Protein AF-A0A239L071-F1 (afdb_monomer_lite)

Radius of gyration: 21.83 Å; chains: 1; bounding box: 36×32×72 Å

Secondary structure (DSSP, 8-state):
--GGGGG------GGG--EEEEEE--HHHHHHHHHHHHHHHHHH-TTEEEEEEPPPTTHHHHHHSS-TT----------------TT-GGGGS---HHHHGGG-

Structure (mmCIF, N/CA/C/O backbone):
data_AF-A0A239L071-F1
#
_entry.id   AF-A0A239L071-F1
#
loop_
_atom_site.group_PDB
_atom_site.id
_atom_site.type_symbol
_atom_site.label_atom_id
_atom_site.label_alt_id
_atom_site.label_comp_id
_atom_site.label_asym_id
_atom_site.label_entity_id
_atom_site.label_seq_id
_atom_site.pdbx_PDB_ins_code
_atom_site.Cartn_x
_atom_site.Cartn_y
_atom_site.Cartn_z
_atom_site.occupancy
_atom_site.B_iso_or_equiv
_atom_site.auth_seq_id
_atom_site.auth_comp_id
_atom_site.auth_asym_id
_atom_site.auth_atom_id
_atom_site.pdbx_PDB_model_num
ATOM 1 N N . MET A 1 1 ? 3.954 13.480 43.596 1.00 45.56 1 MET A N 1
ATOM 2 C CA . MET A 1 1 ? 3.021 12.615 42.838 1.00 45.56 1 MET A CA 1
ATOM 3 C C . MET A 1 1 ? 3.430 12.703 41.376 1.00 45.56 1 MET A C 1
ATOM 5 O O . MET A 1 1 ? 3.456 13.806 40.854 1.00 45.56 1 MET A O 1
ATOM 9 N N . ASN A 1 2 ? 3.905 11.614 40.771 1.00 42.69 2 ASN A N 1
ATOM 1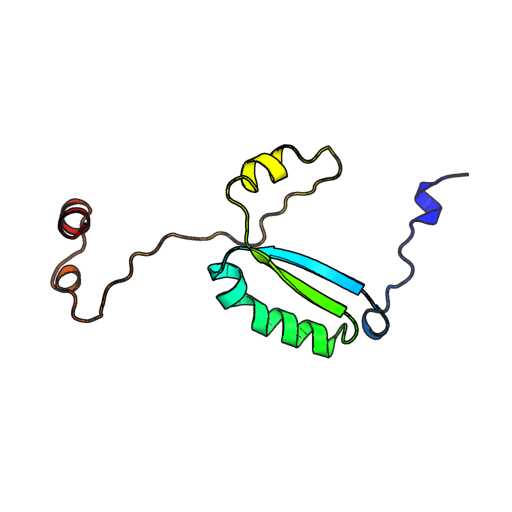0 C CA . ASN A 1 2 ? 4.595 11.653 39.476 1.00 42.69 2 ASN A CA 1
ATOM 11 C C . ASN A 1 2 ? 3.590 11.472 38.318 1.00 42.69 2 ASN A C 1
ATOM 13 O O . ASN A 1 2 ? 2.971 10.415 38.221 1.00 42.69 2 ASN A O 1
ATOM 17 N N . ALA A 1 3 ? 3.423 12.484 37.457 1.00 54.38 3 ALA A N 1
ATOM 18 C CA . ALA A 1 3 ? 2.443 12.492 36.359 1.00 54.38 3 ALA A CA 1
ATOM 19 C C . ALA A 1 3 ? 2.674 11.373 35.321 1.00 54.38 3 ALA A C 1
ATOM 21 O O . ALA A 1 3 ? 1.725 10.884 34.713 1.00 54.38 3 ALA A O 1
ATOM 22 N N . ALA A 1 4 ? 3.913 10.887 35.185 1.00 56.91 4 ALA A N 1
ATOM 23 C CA . ALA A 1 4 ? 4.260 9.777 34.294 1.00 56.91 4 ALA A CA 1
ATOM 24 C C . ALA A 1 4 ? 3.672 8.419 34.733 1.00 56.91 4 ALA A C 1
ATOM 26 O O . ALA A 1 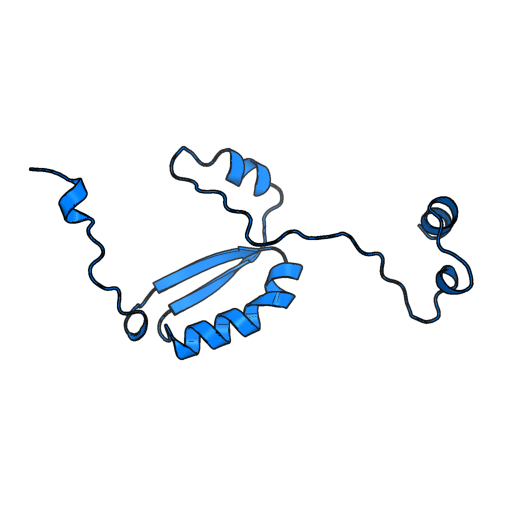4 ? 3.557 7.503 33.923 1.00 56.91 4 ALA A O 1
ATOM 27 N N . ALA A 1 5 ? 3.273 8.268 36.002 1.00 52.38 5 ALA A N 1
ATOM 28 C CA . ALA A 1 5 ? 2.693 7.021 36.506 1.00 52.38 5 ALA A CA 1
ATOM 29 C C . ALA A 1 5 ? 1.214 6.827 36.110 1.00 52.38 5 ALA A C 1
ATOM 31 O O . ALA A 1 5 ? 0.719 5.705 36.188 1.00 52.38 5 ALA A O 1
ATOM 32 N N . LEU A 1 6 ? 0.529 7.892 35.664 1.00 55.81 6 LEU A N 1
ATOM 33 C CA . LEU A 1 6 ? -0.866 7.860 35.197 1.00 55.81 6 LEU A CA 1
ATOM 34 C C . LEU A 1 6 ? -1.002 7.410 33.730 1.00 55.81 6 LEU A C 1
ATOM 36 O O . LEU A 1 6 ? -2.097 7.078 33.295 1.00 55.81 6 LEU A O 1
ATOM 40 N N . LEU A 1 7 ? 0.108 7.374 32.983 1.00 56.69 7 LEU A N 1
ATOM 41 C CA . LEU A 1 7 ? 0.187 6.976 31.570 1.00 56.69 7 LEU A CA 1
ATOM 42 C C . LEU A 1 7 ? 0.788 5.573 31.398 1.00 56.69 7 LEU A C 1
ATOM 44 O O . LEU A 1 7 ? 1.428 5.272 30.391 1.00 56.69 7 LEU A O 1
ATOM 48 N N . ARG A 1 8 ? 0.619 4.690 32.388 1.00 57.12 8 ARG A N 1
ATOM 49 C CA . ARG A 1 8 ? 0.885 3.268 32.156 1.00 57.12 8 ARG A CA 1
ATOM 50 C C . ARG A 1 8 ? -0.181 2.765 31.186 1.00 57.12 8 ARG A C 1
ATOM 52 O O . ARG A 1 8 ? -1.356 2.967 31.488 1.00 57.12 8 ARG A O 1
ATOM 59 N N . PRO A 1 9 ? 0.179 2.126 30.060 1.00 57.56 9 PRO A N 1
ATOM 60 C CA . PRO A 1 9 ? -0.822 1.528 29.201 1.00 57.56 9 PRO A CA 1
ATOM 61 C C . PRO A 1 9 ? -1.559 0.483 30.032 1.00 57.56 9 PRO A C 1
ATOM 63 O O . PRO A 1 9 ? -0.994 -0.546 30.406 1.00 57.56 9 PRO A O 1
ATOM 66 N N . THR A 1 10 ? -2.816 0.758 30.357 1.00 68.00 10 THR A N 1
ATOM 67 C CA . THR A 1 10 ? -3.781 -0.307 30.583 1.00 68.00 10 THR A CA 1
ATOM 68 C C . THR A 1 10 ? -3.736 -1.181 29.339 1.00 68.00 10 THR A C 1
ATOM 70 O O . THR A 1 10 ? -3.618 -0.663 28.226 1.00 68.00 10 THR A O 1
ATOM 73 N N . THR A 1 11 ? -3.763 -2.497 29.514 1.00 77.81 11 THR A N 1
ATOM 74 C CA . THR A 1 11 ? -3.752 -3.434 28.394 1.00 77.81 11 THR A CA 1
ATOM 75 C C . THR A 1 11 ? -4.889 -3.057 27.442 1.00 77.81 11 THR A C 1
ATOM 77 O O . THR A 1 11 ? -6.057 -3.107 27.822 1.00 77.81 11 THR A O 1
ATOM 80 N N . LEU A 1 12 ? -4.540 -2.577 26.247 1.00 85.94 12 LEU A N 1
ATOM 81 C CA . LEU A 1 12 ? -5.501 -2.119 25.252 1.00 85.94 12 LEU A CA 1
ATOM 82 C C . LEU A 1 12 ? -6.105 -3.343 24.569 1.00 85.94 12 LEU A C 1
ATOM 84 O O . LEU A 1 12 ? -5.391 -4.086 23.897 1.00 85.94 12 LEU A O 1
ATOM 88 N N . ASP A 1 13 ? -7.411 -3.530 24.723 1.00 91.19 13 ASP A N 1
ATOM 89 C CA . ASP A 1 13 ? -8.154 -4.512 23.947 1.00 91.19 13 ASP A CA 1
ATOM 90 C C . ASP A 1 13 ? -8.591 -3.889 22.618 1.00 91.19 13 ASP A C 1
ATOM 92 O O . ASP A 1 13 ? -9.472 -3.032 22.556 1.00 91.19 13 ASP A O 1
ATOM 96 N N . LEU A 1 14 ? -7.937 -4.308 21.538 1.00 93.12 14 LEU A N 1
ATOM 97 C CA . LEU A 1 14 ? -8.233 -3.817 20.196 1.00 93.12 14 LEU A CA 1
ATOM 98 C C . LEU A 1 14 ? -9.612 -4.271 19.705 1.00 93.12 14 LEU A C 1
ATOM 100 O O . LEU A 1 14 ? -10.216 -3.570 18.894 1.00 93.12 14 LEU A O 1
ATOM 104 N N . ALA A 1 15 ? -10.139 -5.387 20.219 1.00 95.12 15 ALA A N 1
ATOM 105 C CA . ALA A 1 15 ? -11.427 -5.918 19.790 1.00 95.12 15 ALA A CA 1
ATOM 106 C C . ALA A 1 15 ? -12.596 -4.987 20.153 1.00 95.12 15 ALA A C 1
ATOM 108 O O . ALA A 1 15 ? -13.605 -4.959 19.449 1.00 95.12 15 ALA A O 1
ATOM 109 N N . THR A 1 16 ? -12.436 -4.203 21.223 1.00 95.06 16 THR A N 1
ATOM 110 C CA . THR A 1 16 ? -13.428 -3.248 21.741 1.00 95.06 16 THR A CA 1
ATOM 111 C C . THR A 1 16 ? -13.109 -1.792 21.382 1.00 95.06 16 THR A C 1
ATOM 113 O O . THR A 1 16 ? -13.842 -0.882 21.767 1.00 95.06 16 THR A O 1
ATOM 116 N N . LEU A 1 17 ? -12.031 -1.536 20.630 1.00 95.38 17 LEU A N 1
ATOM 117 C CA . LEU A 1 17 ? -11.595 -0.182 20.295 1.00 95.38 17 LEU A CA 1
ATOM 118 C C . LEU A 1 17 ? -12.468 0.457 19.204 1.00 95.38 17 LEU A C 1
ATOM 120 O O . LEU A 1 17 ? -12.270 0.228 18.013 1.00 95.38 17 LEU A O 1
ATOM 124 N N . GLU A 1 18 ? -13.362 1.356 19.607 1.00 96.38 18 GLU A N 1
ATOM 125 C CA . GLU A 1 18 ? -14.151 2.199 18.701 1.00 96.38 18 GLU A CA 1
ATOM 126 C C . GLU A 1 18 ? -13.408 3.501 18.373 1.00 96.38 18 GLU A C 1
ATOM 128 O O . GLU A 1 18 ? -13.463 4.487 19.117 1.00 96.38 18 GLU A O 1
ATOM 133 N N . ARG A 1 19 ? -12.656 3.519 17.265 1.00 95.06 19 ARG A N 1
ATOM 134 C CA . ARG A 1 19 ? -11.910 4.709 16.818 1.00 95.06 19 ARG A CA 1
ATOM 135 C C . ARG A 1 19 ? -11.835 4.817 15.304 1.00 95.06 19 ARG A C 1
ATOM 137 O O . ARG A 1 19 ? -11.753 3.819 14.601 1.00 95.06 19 ARG A O 1
ATOM 144 N N . CYS A 1 20 ? -11.775 6.054 14.817 1.00 95.81 20 CYS A N 1
ATOM 145 C CA . CYS A 1 20 ? -11.450 6.357 13.429 1.00 95.81 20 CYS A CA 1
ATOM 146 C C . CYS A 1 20 ? -10.030 6.924 13.340 1.00 95.81 20 CYS A C 1
ATOM 148 O O . CYS A 1 20 ? -9.725 7.930 13.983 1.00 95.81 20 CYS A O 1
ATOM 150 N N . PHE A 1 21 ? -9.176 6.293 12.535 1.00 93.31 21 PHE A N 1
ATOM 151 C CA . PHE A 1 21 ? -7.838 6.782 12.210 1.00 93.31 21 PHE A CA 1
ATOM 152 C C . PHE A 1 21 ? -7.812 7.283 10.772 1.00 93.31 21 PHE A C 1
ATOM 154 O O . PHE A 1 21 ? -8.306 6.619 9.861 1.00 93.31 21 PHE A O 1
ATOM 161 N N . THR A 1 22 ? -7.231 8.464 10.566 1.00 91.88 22 THR A N 1
ATOM 162 C CA . THR A 1 22 ? -7.011 9.003 9.222 1.00 91.88 22 THR A CA 1
ATOM 163 C C . THR A 1 22 ? -5.565 8.780 8.821 1.00 91.88 22 THR A C 1
ATOM 165 O O . THR A 1 22 ? -4.666 9.202 9.541 1.00 91.88 22 THR A O 1
ATOM 168 N N . VAL A 1 23 ? -5.362 8.131 7.681 1.00 89.81 23 VAL A N 1
ATOM 169 C CA . VAL A 1 23 ? -4.052 7.933 7.064 1.00 89.81 23 VAL A CA 1
ATOM 170 C C . VAL A 1 23 ? -4.001 8.793 5.816 1.00 89.81 23 VAL A C 1
ATOM 172 O O . VAL A 1 23 ? -4.795 8.597 4.896 1.00 89.81 23 VAL A O 1
ATOM 175 N N . ARG A 1 24 ? -3.088 9.763 5.810 1.00 88.00 24 ARG A N 1
ATOM 176 C CA . ARG A 1 24 ? -2.715 10.480 4.593 1.00 88.00 24 ARG A CA 1
ATOM 177 C C . ARG A 1 24 ? -1.696 9.637 3.845 1.00 88.00 24 ARG A C 1
ATOM 179 O O . ARG A 1 24 ? -0.739 9.181 4.465 1.00 88.00 24 ARG A O 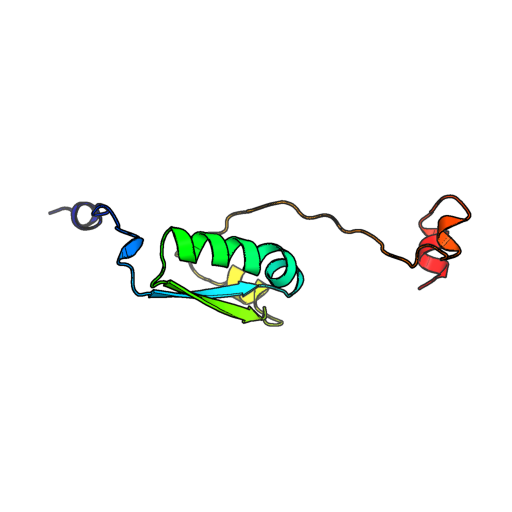1
ATOM 186 N N . ALA A 1 25 ? -1.978 9.352 2.582 1.00 88.44 25 ALA A N 1
ATOM 187 C CA . ALA A 1 25 ? -1.141 8.506 1.749 1.00 88.44 25 ALA A CA 1
ATOM 188 C C . ALA A 1 25 ? -1.388 8.801 0.267 1.00 88.44 25 ALA A C 1
ATOM 190 O O . ALA A 1 25 ? -2.519 9.094 -0.128 1.00 88.44 25 ALA A O 1
ATOM 191 N N . ASN A 1 26 ? -0.353 8.655 -0.555 1.00 88.75 26 ASN A N 1
ATOM 192 C CA . ASN A 1 26 ? -0.499 8.609 -2.008 1.00 88.75 26 ASN A CA 1
ATOM 193 C C . ASN A 1 26 ? -1.185 7.320 -2.506 1.00 88.75 26 ASN A C 1
ATOM 195 O O . ASN A 1 26 ? -1.278 6.303 -1.807 1.00 88.75 26 ASN A O 1
ATOM 199 N N . ASP A 1 27 ? -1.619 7.354 -3.767 1.00 89.00 27 ASP A N 1
ATOM 200 C CA . ASP A 1 27 ? -2.335 6.255 -4.422 1.00 89.00 27 ASP A CA 1
ATOM 201 C C . ASP A 1 27 ? -1.524 4.954 -4.488 1.00 89.00 27 ASP A C 1
ATOM 203 O O . ASP A 1 27 ? -2.096 3.867 -4.385 1.00 89.00 27 ASP A O 1
ATOM 207 N N . GLY A 1 28 ? -0.195 5.042 -4.612 1.00 88.56 28 GLY A N 1
ATOM 208 C CA . GLY A 1 28 ? 0.690 3.877 -4.630 1.00 88.56 28 GLY A CA 1
ATOM 209 C C . GLY A 1 28 ? 0.635 3.101 -3.315 1.00 88.56 28 GLY A C 1
ATOM 210 O O . GLY A 1 28 ? 0.431 1.884 -3.309 1.00 88.56 28 GLY A O 1
ATOM 211 N N . PHE A 1 29 ? 0.726 3.808 -2.186 1.00 89.69 29 PHE A N 1
ATOM 212 C CA . PHE A 1 29 ? 0.586 3.206 -0.863 1.00 89.69 29 PHE A CA 1
ATOM 213 C C . PHE A 1 29 ? -0.819 2.632 -0.652 1.00 89.69 29 PHE A C 1
ATOM 215 O O . PHE A 1 29 ? -0.965 1.490 -0.205 1.00 89.69 29 PHE A O 1
ATOM 222 N N . VAL A 1 30 ? -1.867 3.394 -0.984 1.00 92.38 30 VAL A N 1
ATOM 223 C CA . VAL A 1 30 ? -3.254 2.931 -0.821 1.00 92.38 30 VAL A CA 1
ATOM 224 C C . VAL A 1 30 ? -3.495 1.668 -1.651 1.00 92.38 30 VAL A C 1
ATOM 226 O O . VAL A 1 30 ? -3.991 0.673 -1.117 1.00 92.38 30 VAL A O 1
ATOM 229 N N . GLY A 1 31 ? -3.081 1.665 -2.919 1.00 92.75 31 GLY A N 1
ATOM 230 C CA . GLY A 1 31 ? -3.212 0.523 -3.822 1.00 92.75 31 GLY A CA 1
ATOM 231 C C . GLY A 1 31 ? -2.456 -0.718 -3.342 1.00 92.75 31 GLY A C 1
ATOM 232 O O . GLY A 1 31 ? -2.984 -1.827 -3.424 1.00 92.75 31 GLY A O 1
ATOM 233 N N . ALA A 1 32 ? -1.256 -0.545 -2.785 1.00 91.62 32 ALA A N 1
ATOM 234 C CA . ALA A 1 32 ? -0.440 -1.654 -2.298 1.00 91.62 32 ALA A CA 1
ATOM 235 C C . ALA A 1 32 ? -0.912 -2.223 -0.944 1.00 91.62 32 ALA A C 1
ATOM 237 O O . ALA A 1 32 ? -0.852 -3.437 -0.727 1.00 91.62 32 ALA A O 1
ATOM 238 N N . PHE A 1 33 ? -1.382 -1.378 -0.017 1.00 92.25 33 PHE A N 1
ATOM 239 C CA . PHE A 1 33 ? -1.536 -1.768 1.392 1.00 92.25 33 PHE A CA 1
ATOM 240 C C . PHE A 1 33 ? -2.968 -1.751 1.934 1.00 92.25 33 PHE A C 1
ATOM 242 O O . PHE A 1 33 ? -3.236 -2.466 2.903 1.00 92.25 33 PHE A O 1
ATOM 249 N N . ALA A 1 34 ? -3.912 -1.009 1.344 1.00 93.00 34 ALA A N 1
ATOM 250 C CA . ALA A 1 34 ? -5.240 -0.830 1.945 1.00 93.00 34 ALA A CA 1
ATOM 251 C C . ALA A 1 34 ? -5.975 -2.160 2.193 1.00 93.00 34 ALA A C 1
ATOM 253 O O . ALA A 1 34 ? -6.560 -2.362 3.260 1.00 93.00 34 ALA A O 1
ATOM 254 N N . GLY A 1 35 ? -5.896 -3.102 1.247 1.00 94.69 35 GLY A N 1
ATOM 255 C CA . GLY A 1 35 ? -6.532 -4.415 1.377 1.00 94.69 35 GLY A CA 1
ATOM 256 C C . GLY A 1 35 ? -5.967 -5.251 2.530 1.00 94.69 35 GLY A C 1
ATOM 257 O O . GLY A 1 35 ? -6.727 -5.822 3.316 1.00 94.69 35 GLY A O 1
ATOM 258 N N . SER A 1 36 ? -4.638 -5.289 2.672 1.00 95.31 36 SER A N 1
ATOM 259 C CA . SER A 1 36 ? -3.978 -6.065 3.729 1.00 95.31 36 SER A CA 1
ATOM 260 C C . SER A 1 36 ? -4.186 -5.445 5.115 1.00 95.31 36 SER A C 1
ATOM 262 O O . SER A 1 36 ? -4.428 -6.171 6.083 1.00 95.31 36 SER A O 1
ATOM 264 N N . LEU A 1 37 ? -4.181 -4.111 5.210 1.00 94.25 37 LEU A N 1
ATOM 265 C CA . LEU A 1 37 ? -4.507 -3.378 6.435 1.00 94.25 37 LEU A CA 1
ATOM 266 C C . LEU A 1 37 ? -5.946 -3.646 6.877 1.00 94.25 37 LEU A C 1
ATOM 268 O O . LEU A 1 37 ? -6.184 -3.980 8.036 1.00 94.25 37 LEU A O 1
ATOM 272 N N . LEU A 1 38 ? -6.901 -3.576 5.951 1.00 93.88 38 LEU A N 1
ATOM 273 C CA . LEU A 1 38 ? -8.306 -3.816 6.258 1.00 93.88 38 LEU A CA 1
ATOM 274 C C . LEU A 1 38 ? -8.564 -5.260 6.712 1.00 93.88 38 LEU A C 1
ATOM 276 O O . LEU A 1 38 ? -9.333 -5.480 7.646 1.00 93.88 38 LEU A O 1
ATOM 280 N N . ALA A 1 39 ? -7.908 -6.246 6.093 1.00 96.50 39 ALA A N 1
ATOM 281 C CA . ALA A 1 39 ? -7.997 -7.641 6.527 1.00 96.50 39 ALA A CA 1
ATOM 282 C C . ALA A 1 39 ? -7.492 -7.825 7.970 1.00 96.50 39 ALA A C 1
ATOM 284 O O . ALA A 1 39 ? -8.146 -8.491 8.773 1.00 96.50 39 ALA A O 1
ATOM 285 N N . ARG A 1 40 ? -6.370 -7.184 8.324 1.00 96.06 40 ARG A N 1
ATOM 286 C CA . ARG A 1 40 ? -5.826 -7.205 9.691 1.00 96.06 40 ARG A CA 1
ATOM 287 C C . ARG A 1 40 ? -6.749 -6.511 10.690 1.00 96.06 40 ARG A C 1
ATOM 289 O O . ARG A 1 40 ? -7.000 -7.072 11.752 1.00 96.06 40 ARG A O 1
ATOM 296 N N . LEU A 1 41 ? -7.290 -5.343 10.340 1.00 95.75 41 LEU A N 1
ATOM 297 C CA . LEU A 1 41 ? -8.231 -4.616 11.196 1.00 95.75 41 LEU A CA 1
ATOM 298 C C . LEU A 1 41 ? -9.493 -5.434 11.460 1.00 95.75 41 LEU A C 1
ATOM 300 O O . LEU A 1 41 ? -9.888 -5.574 12.606 1.00 95.75 41 LEU A O 1
ATOM 304 N N . ARG A 1 42 ? -10.077 -6.080 10.448 1.00 95.38 42 ARG A N 1
ATOM 305 C CA . ARG A 1 42 ? -11.242 -6.958 10.659 1.00 95.38 42 ARG A CA 1
ATOM 306 C C . ARG A 1 42 ? -10.964 -8.106 11.629 1.00 95.38 42 ARG A C 1
ATOM 308 O O . ARG A 1 42 ? -11.855 -8.488 12.377 1.00 95.38 42 ARG A O 1
ATOM 315 N N . ALA A 1 43 ? -9.752 -8.657 11.603 1.00 97.31 43 ALA A N 1
ATOM 316 C CA . ALA A 1 43 ? -9.370 -9.768 12.469 1.00 97.31 43 ALA A CA 1
ATOM 317 C C . ALA A 1 43 ? -9.028 -9.334 13.904 1.00 97.31 43 ALA A C 1
ATOM 319 O O . ALA A 1 43 ? -9.231 -10.112 14.831 1.00 97.31 43 ALA A O 1
ATOM 320 N N . GLN A 1 44 ? -8.476 -8.131 14.089 1.00 96.31 44 GLN A N 1
ATOM 321 C CA . GLN A 1 44 ? -7.855 -7.721 15.358 1.00 96.31 44 GLN A CA 1
ATOM 322 C C . GLN A 1 44 ? -8.534 -6.520 16.028 1.00 96.31 44 GLN A C 1
ATOM 324 O O . GLN A 1 44 ? -8.459 -6.385 17.243 1.00 96.31 44 GLN A O 1
ATOM 329 N N . ALA A 1 45 ? -9.173 -5.646 15.252 1.00 97.12 45 ALA A N 1
ATOM 330 C CA . ALA A 1 45 ? -9.780 -4.393 15.694 1.00 97.12 45 ALA A CA 1
ATOM 331 C C . ALA A 1 45 ? -11.035 -4.056 14.853 1.00 97.12 45 ALA A C 1
ATOM 333 O O . ALA A 1 45 ? -11.039 -3.080 14.099 1.00 97.12 45 ALA A O 1
ATOM 334 N N . PRO A 1 46 ? -12.100 -4.877 14.916 1.00 97.06 46 PRO A N 1
ATOM 335 C CA . PRO A 1 46 ? -13.222 -4.825 13.974 1.00 97.06 46 PRO A CA 1
ATOM 336 C C . PRO A 1 46 ? -14.056 -3.540 14.066 1.00 97.06 46 PRO A C 1
ATOM 338 O O . PRO A 1 46 ? -14.772 -3.215 13.122 1.00 97.06 46 PRO A O 1
ATOM 341 N N . LEU A 1 47 ? -13.960 -2.817 15.185 1.00 97.12 47 LEU A N 1
ATOM 342 C CA . LEU A 1 47 ? -14.658 -1.552 15.422 1.00 97.12 47 LEU A CA 1
ATOM 343 C C . LEU A 1 47 ? -13.834 -0.322 15.002 1.00 97.12 47 LEU A C 1
ATOM 345 O O . LEU A 1 47 ? -14.311 0.812 15.091 1.00 97.12 47 LEU A O 1
ATOM 349 N N . VAL A 1 48 ? -12.602 -0.530 14.527 1.00 97.06 48 VAL A N 1
ATOM 350 C CA . VAL A 1 48 ? -11.755 0.546 14.017 1.00 97.06 48 VAL A CA 1
ATOM 351 C C . VAL A 1 48 ? -12.125 0.884 12.577 1.00 97.06 48 VAL A C 1
ATOM 353 O O . VAL A 1 48 ? -12.196 0.022 11.701 1.00 97.06 48 VAL A O 1
ATOM 356 N N . VAL A 1 49 ? -12.270 2.180 12.315 1.00 95.62 49 VAL A N 1
ATOM 357 C CA . VAL A 1 49 ? -12.416 2.738 10.971 1.00 95.62 49 VAL A CA 1
ATOM 358 C C . VAL A 1 49 ? -11.073 3.287 10.506 1.00 95.62 49 VAL A C 1
ATOM 360 O O . VAL A 1 49 ? -10.445 4.092 11.196 1.00 95.62 49 VAL A O 1
ATOM 363 N N . LEU A 1 50 ? -10.648 2.883 9.309 1.00 94.62 50 LEU A N 1
ATOM 364 C CA . LEU A 1 50 ? -9.487 3.452 8.632 1.00 94.62 50 LEU A CA 1
ATOM 365 C C . LEU A 1 50 ? -9.957 4.329 7.471 1.00 94.62 50 LEU A C 1
ATOM 367 O O . LEU A 1 50 ? -10.571 3.834 6.526 1.00 94.62 50 LEU A O 1
ATOM 371 N N . ARG A 1 51 ? -9.676 5.632 7.548 1.00 92.94 51 ARG A N 1
ATOM 372 C CA . ARG A 1 51 ? -9.983 6.609 6.499 1.00 92.94 51 ARG A CA 1
ATOM 373 C C . ARG A 1 51 ? -8.704 6.997 5.771 1.00 92.94 51 ARG A C 1
ATOM 375 O O . ARG A 1 51 ? -7.829 7.607 6.377 1.00 92.94 51 ARG A O 1
ATOM 382 N N . PHE A 1 52 ? -8.626 6.706 4.478 1.00 91.62 52 PHE A N 1
ATOM 383 C CA . PHE A 1 52 ? -7.552 7.216 3.631 1.00 91.62 52 PHE A CA 1
ATOM 384 C C . PHE A 1 52 ? -7.900 8.614 3.116 1.00 91.62 52 PHE A C 1
ATOM 386 O O . PHE A 1 52 ? -9.030 8.856 2.691 1.00 91.62 52 PHE A O 1
ATOM 393 N N . ALA A 1 53 ? -6.941 9.529 3.198 1.00 90.62 53 ALA A N 1
ATOM 394 C CA . ALA A 1 53 ? -7.012 10.870 2.633 1.00 90.62 53 ALA A CA 1
ATOM 395 C C . ALA A 1 53 ? -5.811 11.080 1.693 1.00 90.62 53 ALA A C 1
ATOM 397 O O . ALA A 1 53 ? -4.736 10.560 1.994 1.00 90.62 53 ALA A O 1
ATOM 398 N N . PRO A 1 54 ? -5.970 11.817 0.583 1.00 85.94 54 PRO A N 1
ATOM 399 C CA . PRO A 1 54 ? -4.857 12.103 -0.315 1.00 85.94 54 PRO A CA 1
ATOM 400 C C . PRO A 1 54 ? -3.798 12.967 0.383 1.00 85.94 54 PRO A C 1
ATOM 402 O O . PRO A 1 54 ? -4.136 13.821 1.211 1.00 85.94 54 PRO A O 1
ATOM 405 N N . GLU A 1 55 ? -2.532 12.745 0.034 1.00 81.00 55 GLU A N 1
ATOM 406 C CA . GLU A 1 55 ? -1.440 13.680 0.334 1.00 81.00 55 GLU A CA 1
ATOM 407 C C . GLU A 1 55 ? -1.702 15.006 -0.407 1.00 81.00 55 GLU A C 1
ATOM 409 O O . GLU A 1 55 ? -2.041 15.015 -1.590 1.00 81.00 55 GLU A O 1
ATOM 414 N N . GLY A 1 56 ? -1.641 16.129 0.310 1.00 69.38 56 GLY A N 1
ATOM 415 C CA . GLY A 1 56 ? -1.767 17.475 -0.254 1.00 69.38 56 GLY A CA 1
ATOM 416 C C . GLY A 1 56 ? -0.439 17.999 -0.808 1.00 69.38 56 GLY A C 1
ATOM 417 O O . GLY A 1 56 ? 0.625 17.609 -0.341 1.00 69.38 56 GLY A O 1
ATOM 418 N N . GLU A 1 57 ? -0.494 18.943 -1.755 1.00 57.81 57 GLU A N 1
ATOM 419 C CA . GLU A 1 57 ? 0.688 19.507 -2.445 1.00 57.81 57 GLU A CA 1
ATOM 420 C C . GLU A 1 57 ? 1.737 20.154 -1.516 1.00 57.81 57 GLU A C 1
ATOM 422 O O . GLU A 1 57 ? 2.887 20.294 -1.913 1.00 57.81 57 GLU A O 1
ATOM 427 N N . ASN A 1 58 ? 1.369 20.520 -0.281 1.00 57.34 58 ASN A N 1
ATOM 428 C CA . ASN A 1 58 ? 2.273 21.111 0.716 1.00 57.34 58 ASN A CA 1
ATOM 429 C C . ASN A 1 58 ? 2.482 20.211 1.950 1.00 57.34 58 ASN A C 1
ATOM 431 O O . ASN A 1 58 ? 3.024 20.670 2.957 1.00 57.34 58 ASN A O 1
ATOM 435 N N . ASP A 1 59 ? 2.028 18.953 1.929 1.00 57.09 59 ASP A N 1
ATOM 436 C CA . ASP A 1 59 ? 2.044 18.096 3.125 1.00 57.09 59 ASP A CA 1
ATOM 437 C C . ASP A 1 59 ? 3.478 17.820 3.618 1.00 57.09 59 ASP A C 1
ATOM 439 O O . ASP A 1 59 ? 3.678 17.717 4.826 1.00 57.09 59 ASP A O 1
ATOM 443 N N . ASP A 1 60 ? 4.480 17.807 2.733 1.00 56.12 60 ASP A N 1
ATOM 444 C CA . ASP A 1 60 ? 5.892 17.601 3.096 1.00 56.12 60 ASP A CA 1
ATOM 445 C C . ASP A 1 60 ? 6.483 18.751 3.930 1.00 56.12 60 ASP A C 1
ATOM 447 O O . ASP A 1 60 ? 7.176 18.502 4.924 1.00 56.12 60 ASP A O 1
ATOM 451 N N . ASP A 1 61 ? 6.181 20.005 3.576 1.00 53.44 61 ASP A N 1
ATOM 452 C CA . ASP A 1 61 ? 6.558 21.169 4.390 1.00 53.44 61 ASP A CA 1
ATOM 453 C C . ASP A 1 61 ? 5.725 21.212 5.676 1.00 53.44 61 ASP A C 1
ATOM 455 O O . ASP A 1 61 ? 6.255 21.450 6.762 1.00 53.44 61 ASP A O 1
ATOM 459 N N . THR A 1 62 ? 4.442 20.849 5.592 1.00 53.75 62 THR A N 1
ATOM 460 C CA . THR A 1 62 ? 3.548 20.821 6.756 1.00 53.75 62 THR A CA 1
ATOM 461 C C . THR A 1 62 ? 3.978 19.772 7.786 1.00 53.75 62 THR A C 1
ATOM 463 O O . THR A 1 62 ? 3.896 20.052 8.976 1.00 53.75 62 THR A O 1
ATOM 466 N N . LEU A 1 63 ? 4.467 18.597 7.356 1.00 55.16 63 LEU A N 1
ATOM 467 C CA . LEU A 1 63 ? 4.976 17.501 8.198 1.00 55.16 63 LEU A CA 1
ATOM 468 C C . LEU A 1 63 ? 6.331 17.827 8.846 1.00 55.16 63 LEU A C 1
ATOM 470 O O . LEU A 1 63 ? 6.589 17.379 9.965 1.00 55.16 63 LEU A O 1
ATOM 474 N N . ARG A 1 64 ? 7.186 18.614 8.175 1.00 52.69 64 ARG A N 1
ATOM 475 C CA . ARG A 1 64 ? 8.465 19.105 8.726 1.00 52.69 64 ARG A CA 1
ATOM 476 C C . ARG A 1 64 ? 8.292 20.235 9.738 1.00 52.69 64 ARG A C 1
ATOM 478 O O . ARG A 1 64 ? 9.107 20.346 10.650 1.00 52.69 64 ARG A O 1
ATOM 485 N N . GLU A 1 65 ? 7.246 21.043 9.594 1.00 54.47 65 GLU A N 1
ATOM 486 C CA . GLU A 1 65 ? 6.913 22.130 10.523 1.00 54.47 65 GLU A CA 1
ATOM 487 C C . GLU A 1 65 ? 6.042 21.688 11.709 1.00 54.47 65 GLU A C 1
ATOM 489 O O . GLU A 1 65 ? 5.755 22.483 12.609 1.00 54.47 65 GLU A O 1
ATOM 494 N N . MET A 1 66 ? 5.629 20.418 11.765 1.00 59.53 66 MET A N 1
ATOM 495 C CA . MET A 1 66 ? 4.912 19.910 12.928 1.00 59.53 66 MET A CA 1
ATOM 496 C C . MET A 1 66 ? 5.884 19.807 14.105 1.00 59.53 66 MET A C 1
ATOM 498 O O . MET A 1 66 ? 6.900 19.125 14.018 1.00 59.53 66 MET A O 1
ATOM 502 N N . GLY A 1 67 ? 5.564 20.519 15.186 1.00 63.72 67 GLY A N 1
ATOM 503 C CA . GLY A 1 67 ? 6.404 20.711 16.367 1.00 63.72 67 GLY A CA 1
ATOM 504 C C . GLY A 1 67 ? 6.907 19.435 17.072 1.00 63.72 67 GLY A C 1
ATOM 505 O O . GLY A 1 67 ? 6.780 18.317 16.573 1.00 63.72 67 GLY A O 1
ATOM 506 N N . PRO A 1 68 ? 7.505 19.572 18.267 1.00 70.31 68 PRO A N 1
ATOM 507 C CA . PRO A 1 68 ? 8.253 18.501 18.941 1.00 70.31 68 PRO A CA 1
ATOM 508 C C . PRO A 1 68 ? 7.454 17.215 19.238 1.00 70.31 68 PRO A C 1
ATOM 510 O O . PRO A 1 68 ? 8.033 16.197 19.619 1.00 70.31 68 PRO A O 1
ATOM 513 N N . GLU A 1 69 ? 6.134 17.234 19.073 1.00 77.44 69 GLU A N 1
ATOM 514 C CA . GLU A 1 69 ? 5.232 16.099 19.234 1.00 77.44 69 GLU A CA 1
ATOM 515 C C . GLU A 1 69 ? 5.196 15.150 18.024 1.00 77.44 69 GLU A C 1
ATOM 517 O O . GLU A 1 69 ? 4.677 14.034 18.151 1.00 77.44 69 GLU A O 1
ATOM 522 N N . VAL A 1 70 ? 5.746 15.543 16.868 1.00 78.12 70 VAL A N 1
ATOM 523 C CA . VAL A 1 70 ? 5.773 14.684 15.680 1.00 78.12 70 VAL A CA 1
ATOM 524 C C . VAL A 1 70 ? 6.937 13.716 15.689 1.00 78.12 70 VAL A C 1
ATOM 526 O O . VAL A 1 70 ? 8.080 14.027 16.017 1.00 78.12 70 VAL A O 1
ATOM 529 N N . ARG A 1 71 ? 6.610 12.477 15.325 1.00 82.06 71 ARG A N 1
ATOM 530 C CA . ARG A 1 71 ? 7.550 11.369 15.242 1.00 82.06 71 ARG A CA 1
ATOM 531 C C . ARG A 1 71 ? 7.600 10.889 13.807 1.00 82.06 71 ARG A C 1
ATOM 533 O O . ARG A 1 71 ? 6.578 10.506 13.247 1.00 82.06 71 ARG A O 1
ATOM 540 N N . ILE A 1 72 ? 8.804 10.880 13.253 1.00 84.00 72 ILE A N 1
ATOM 541 C CA . ILE A 1 72 ? 9.073 10.383 11.909 1.00 84.00 72 ILE A CA 1
ATOM 542 C C . ILE A 1 72 ? 9.735 9.015 12.036 1.00 84.00 72 ILE A C 1
ATOM 544 O O . ILE A 1 72 ? 10.688 8.843 12.797 1.00 84.00 72 ILE A O 1
ATOM 548 N N . GLN A 1 73 ? 9.222 8.041 11.288 1.00 87.25 73 GLN A N 1
ATOM 549 C CA . GLN A 1 73 ? 9.784 6.701 11.213 1.00 87.25 73 GLN A CA 1
ATOM 550 C C . GLN A 1 73 ? 9.711 6.184 9.778 1.00 87.25 73 GLN A C 1
ATOM 552 O O . GLN A 1 73 ? 8.635 6.113 9.189 1.00 87.25 73 GLN A O 1
ATOM 557 N N . THR A 1 74 ? 10.852 5.756 9.239 1.00 88.56 74 THR A N 1
ATOM 558 C CA . THR A 1 74 ? 10.905 5.046 7.958 1.00 88.56 74 THR A CA 1
ATOM 559 C C . THR A 1 74 ? 10.293 3.654 8.114 1.00 88.56 74 THR A C 1
ATOM 561 O O . THR A 1 74 ? 10.752 2.870 8.945 1.00 88.56 74 THR A O 1
ATOM 564 N N . ILE A 1 75 ? 9.269 3.340 7.314 1.00 87.94 75 ILE A N 1
ATOM 565 C CA . ILE A 1 75 ? 8.598 2.027 7.334 1.00 87.94 75 ILE A CA 1
ATOM 566 C C . ILE A 1 75 ? 9.266 1.061 6.346 1.00 87.94 75 ILE A C 1
ATOM 568 O O . ILE A 1 75 ? 9.508 -0.096 6.685 1.00 87.94 75 ILE A O 1
ATOM 572 N N . PHE A 1 76 ? 9.595 1.531 5.140 1.00 85.62 76 PHE A N 1
ATOM 573 C CA . PHE A 1 76 ? 10.332 0.781 4.122 1.00 85.62 76 PHE A CA 1
ATOM 574 C C . PHE A 1 76 ? 11.036 1.744 3.149 1.00 85.62 76 PHE A C 1
ATOM 576 O O . PHE A 1 76 ? 10.563 2.868 2.971 1.00 85.62 76 PHE A O 1
ATOM 583 N N . PRO A 1 77 ? 12.158 1.340 2.530 1.00 85.56 77 PRO A N 1
ATOM 584 C CA . PRO A 1 77 ? 12.717 2.045 1.384 1.00 85.56 77 PRO A CA 1
ATOM 585 C C . PRO A 1 77 ? 11.945 1.709 0.096 1.00 85.56 77 PRO A C 1
ATOM 587 O O . PRO A 1 77 ? 11.441 0.598 -0.070 1.00 85.56 77 PRO A O 1
ATOM 590 N N . ASP A 1 78 ? 11.906 2.668 -0.820 1.00 83.19 78 ASP A N 1
ATOM 591 C CA . ASP A 1 78 ? 11.325 2.592 -2.165 1.00 83.19 78 ASP A CA 1
ATOM 592 C C . ASP A 1 78 ? 12.452 2.695 -3.216 1.00 83.19 78 ASP A C 1
ATOM 594 O O . ASP A 1 78 ? 13.539 3.199 -2.913 1.00 83.19 78 ASP A O 1
ATOM 598 N N . HIS A 1 79 ? 12.220 2.184 -4.431 1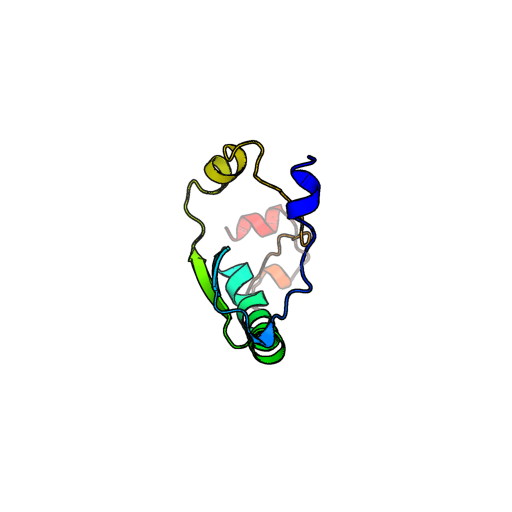.00 86.25 79 HIS A N 1
ATOM 599 C CA . HIS A 1 79 ? 13.065 2.488 -5.585 1.00 86.25 79 HIS A CA 1
ATOM 600 C C . HIS A 1 79 ? 12.230 2.834 -6.824 1.00 86.25 79 HIS A C 1
ATOM 602 O O . HIS A 1 79 ? 11.244 2.167 -7.140 1.00 86.25 79 HIS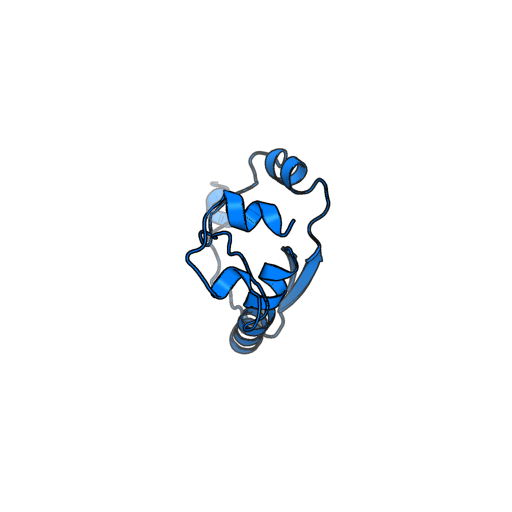 A O 1
ATOM 608 N N . PHE A 1 80 ? 12.706 3.816 -7.592 1.00 87.69 80 PHE A N 1
ATOM 609 C CA . PHE A 1 80 ? 12.140 4.146 -8.896 1.00 87.69 80 PHE A CA 1
ATOM 610 C C . PHE A 1 80 ? 12.361 3.015 -9.905 1.00 87.69 80 PHE A C 1
ATOM 612 O O . PHE A 1 80 ? 13.467 2.485 -10.040 1.00 87.69 80 PHE A O 1
ATOM 619 N N . VAL A 1 81 ? 11.312 2.698 -10.665 1.00 89.88 81 VAL A N 1
ATOM 620 C CA . VAL A 1 81 ? 11.352 1.742 -11.776 1.00 89.88 81 VAL A CA 1
ATOM 621 C C . VAL A 1 81 ? 10.721 2.349 -13.024 1.00 89.88 81 VAL A C 1
ATOM 623 O O . VAL A 1 81 ? 9.688 3.012 -12.956 1.00 89.88 81 VAL A O 1
ATOM 626 N N . GLY A 1 82 ? 11.337 2.113 -14.182 1.00 89.25 82 GLY A N 1
ATOM 627 C CA . GLY A 1 82 ? 10.741 2.433 -15.477 1.00 89.25 82 GLY A CA 1
ATOM 628 C C . GLY A 1 82 ? 9.824 1.302 -15.937 1.00 89.25 82 GLY A C 1
ATOM 629 O O . GLY A 1 82 ? 10.205 0.133 -15.869 1.00 89.25 82 GLY A O 1
ATOM 630 N N . MET A 1 83 ? 8.632 1.636 -16.433 1.00 91.81 83 MET A N 1
ATOM 631 C CA . MET A 1 83 ? 7.682 0.660 -16.967 1.00 91.81 83 MET A CA 1
ATOM 632 C C . MET A 1 83 ? 7.298 1.024 -18.402 1.00 91.81 83 MET A C 1
ATOM 634 O O . MET A 1 83 ? 6.969 2.168 -18.694 1.00 91.81 83 MET A O 1
ATOM 638 N N . ALA A 1 84 ? 7.318 0.036 -19.295 1.00 93.69 84 ALA A N 1
ATOM 639 C CA . ALA A 1 84 ? 6.865 0.167 -20.676 1.00 93.69 84 ALA A CA 1
ATOM 640 C C . ALA A 1 84 ? 6.079 -1.087 -21.083 1.00 93.69 84 ALA A C 1
ATOM 642 O O . ALA A 1 84 ? 6.158 -2.123 -20.418 1.00 93.69 84 ALA A O 1
ATOM 643 N N . ARG A 1 85 ? 5.305 -1.004 -22.172 1.00 95.38 85 ARG A N 1
ATOM 644 C CA . ARG A 1 85 ? 4.605 -2.180 -22.714 1.00 95.38 85 ARG A CA 1
ATOM 645 C C . ARG A 1 85 ? 5.605 -3.266 -23.099 1.00 95.38 85 ARG A C 1
ATOM 647 O O . ARG A 1 85 ? 6.701 -2.952 -23.547 1.00 95.38 85 ARG A O 1
ATOM 654 N N . ALA A 1 86 ? 5.221 -4.534 -22.963 1.00 95.50 86 ALA A N 1
ATOM 655 C CA . ALA A 1 86 ? 6.123 -5.662 -23.212 1.00 95.50 86 ALA A CA 1
ATOM 656 C C . ALA A 1 86 ? 6.727 -5.669 -24.632 1.00 95.50 86 ALA A C 1
ATOM 658 O O . ALA A 1 86 ? 7.847 -6.130 -24.822 1.00 95.50 86 ALA A O 1
ATOM 659 N N . ASP A 1 87 ? 6.007 -5.127 -25.615 1.00 95.50 87 ASP A N 1
ATOM 660 C CA . ASP A 1 87 ? 6.420 -4.980 -27.012 1.00 95.50 87 ASP A CA 1
ATOM 661 C C . ASP A 1 87 ? 7.133 -3.647 -27.311 1.00 95.50 87 ASP A C 1
ATOM 663 O O . ASP A 1 87 ? 7.414 -3.333 -28.469 1.00 95.50 87 ASP A O 1
ATOM 667 N N . HIS A 1 88 ? 7.446 -2.847 -26.288 1.00 95.38 88 HIS A N 1
ATOM 668 C CA . HIS A 1 88 ? 8.069 -1.546 -26.476 1.00 95.38 88 HIS A CA 1
ATOM 669 C C . HIS A 1 88 ? 9.493 -1.688 -27.052 1.00 95.38 88 HIS A C 1
ATOM 671 O O . HIS A 1 88 ? 10.309 -2.432 -26.494 1.00 95.38 88 HIS A O 1
ATOM 677 N N . PRO A 1 89 ? 9.860 -0.923 -28.103 1.00 94.38 89 PRO A N 1
ATOM 678 C CA . PRO A 1 89 ? 11.173 -1.019 -28.747 1.00 94.38 89 PRO A CA 1
ATOM 679 C C . PRO A 1 89 ? 12.366 -0.803 -27.809 1.00 94.38 89 PRO A C 1
ATOM 681 O O . PRO A 1 89 ? 13.471 -1.261 -28.107 1.00 94.38 89 PRO A O 1
ATOM 684 N N . ILE A 1 90 ? 12.164 -0.155 -26.655 1.00 94.12 90 ILE A N 1
ATOM 685 C CA . ILE A 1 90 ? 13.211 0.009 -25.635 1.00 94.12 90 ILE A CA 1
ATOM 686 C C . ILE A 1 90 ? 13.824 -1.333 -25.214 1.00 94.12 90 ILE A C 1
ATOM 688 O O . ILE A 1 90 ? 15.034 -1.384 -25.010 1.00 94.12 90 ILE A O 1
ATOM 692 N N . PHE A 1 91 ? 13.027 -2.410 -25.193 1.00 95.31 91 PHE A N 1
ATOM 693 C CA . PHE A 1 91 ? 13.433 -3.753 -24.771 1.00 95.31 91 PHE A CA 1
ATOM 694 C C . PHE A 1 91 ? 14.138 -4.576 -25.856 1.00 95.31 91 PHE A C 1
ATOM 696 O O . PHE A 1 91 ? 14.657 -5.648 -25.563 1.00 95.31 91 PHE A O 1
ATOM 703 N N . SER A 1 92 ? 14.191 -4.091 -27.100 1.00 94.19 92 SER A N 1
ATOM 704 C CA . SER A 1 92 ? 14.844 -4.813 -28.207 1.00 94.19 92 SER 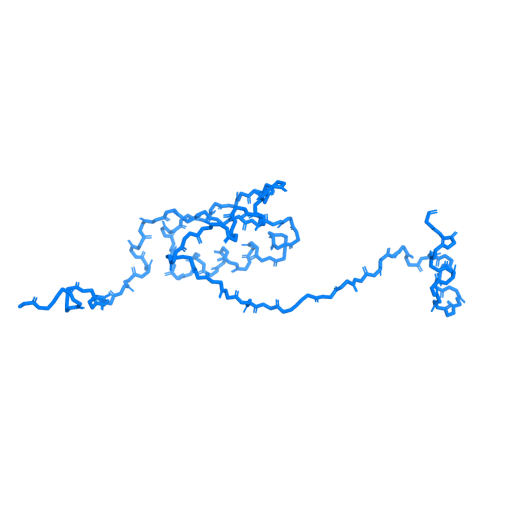A CA 1
ATOM 705 C C . SER A 1 92 ? 16.377 -4.850 -28.108 1.00 94.19 92 SER A C 1
ATOM 707 O O . SER A 1 92 ? 17.024 -5.658 -28.768 1.00 94.19 92 SER A O 1
ATOM 709 N N . VAL A 1 93 ? 16.959 -3.979 -27.283 1.00 92.19 93 VAL A N 1
ATOM 710 C CA . VAL A 1 93 ? 18.404 -3.760 -27.117 1.00 92.19 93 VAL A CA 1
ATOM 711 C C . VAL A 1 93 ? 18.690 -3.211 -25.706 1.00 92.19 93 VAL A C 1
ATOM 713 O O . VAL A 1 93 ? 17.766 -2.697 -25.069 1.00 92.19 93 VAL A O 1
ATOM 716 N N . PRO A 1 94 ? 19.942 -3.272 -25.202 1.00 94.75 94 PRO A N 1
ATOM 717 C CA . PRO A 1 94 ? 20.290 -2.807 -23.856 1.00 94.75 94 PRO A CA 1
ATOM 718 C C . PRO A 1 94 ? 19.841 -1.372 -23.566 1.00 94.75 94 PRO A C 1
ATOM 720 O O . PRO A 1 94 ? 20.047 -0.466 -24.378 1.00 94.75 94 PRO A O 1
ATOM 723 N N . ILE A 1 95 ? 19.228 -1.169 -22.402 1.00 94.38 95 ILE A N 1
ATOM 724 C CA . ILE A 1 95 ? 18.725 0.137 -21.969 1.00 94.38 95 ILE A CA 1
ATOM 725 C C . ILE A 1 95 ? 19.910 0.989 -21.499 1.00 94.38 95 ILE A C 1
ATOM 727 O O . ILE A 1 95 ? 20.654 0.578 -20.610 1.00 94.38 95 ILE A O 1
ATOM 731 N N . THR A 1 96 ? 20.074 2.173 -22.093 1.00 94.44 96 THR A N 1
ATOM 732 C CA . THR A 1 96 ? 21.056 3.194 -21.685 1.00 94.44 96 THR A CA 1
ATOM 733 C C . THR A 1 96 ? 20.336 4.516 -21.405 1.00 94.44 96 THR A C 1
ATOM 735 O O . THR A 1 96 ? 19.231 4.704 -21.929 1.00 94.44 96 THR A O 1
ATOM 738 N N . PRO A 1 97 ? 20.921 5.441 -20.620 1.00 93.75 97 PRO A N 1
ATOM 739 C CA . PRO A 1 97 ? 20.317 6.750 -20.361 1.00 93.75 97 PRO A CA 1
ATOM 740 C C . PRO A 1 97 ? 19.961 7.520 -21.641 1.00 93.75 97 PRO A C 1
ATOM 742 O O . PRO A 1 97 ? 18.852 8.024 -21.762 1.00 93.75 97 PRO A O 1
ATOM 745 N N . GLU A 1 98 ? 20.844 7.534 -22.642 1.00 93.69 98 GLU A N 1
ATOM 746 C CA . GLU A 1 98 ? 20.629 8.249 -23.909 1.00 93.69 98 GLU A CA 1
ATOM 747 C C . GLU A 1 98 ? 19.424 7.695 -24.672 1.00 93.69 98 GLU A C 1
ATOM 749 O O . GLU A 1 98 ? 18.651 8.447 -25.261 1.00 93.69 98 GLU A O 1
ATOM 754 N N . ARG A 1 99 ? 19.248 6.368 -24.654 1.00 90.75 99 ARG A N 1
ATOM 755 C CA . ARG A 1 99 ? 18.101 5.713 -25.288 1.00 90.75 99 ARG A CA 1
ATOM 756 C C . ARG A 1 99 ? 16.822 5.903 -24.497 1.00 90.75 99 ARG A C 1
ATOM 758 O O . ARG A 1 99 ? 15.771 6.028 -25.109 1.00 90.75 99 ARG A O 1
ATOM 765 N N . PHE A 1 100 ? 16.901 5.886 -23.170 1.00 91.44 100 PHE A N 1
ATOM 766 C CA . PHE A 1 100 ? 15.753 6.153 -22.314 1.00 91.44 100 PHE A CA 1
ATOM 767 C C . PHE A 1 100 ? 15.195 7.555 -22.598 1.00 91.44 100 PHE A C 1
ATOM 769 O O . PHE A 1 100 ? 14.016 7.673 -22.913 1.00 91.44 100 PHE A O 1
ATOM 776 N N . CYS A 1 101 ? 16.058 8.575 -22.636 1.00 92.19 101 CYS A N 1
ATOM 777 C CA . CYS A 1 101 ? 15.669 9.955 -22.947 1.00 92.19 101 CYS A CA 1
ATOM 778 C C . CYS A 1 101 ? 15.208 10.173 -24.400 1.00 92.19 101 CYS A C 1
ATOM 780 O O . CYS A 1 101 ? 14.656 11.219 -24.713 1.00 92.19 101 CYS A O 1
ATOM 782 N N . ALA A 1 102 ? 15.442 9.224 -25.312 1.00 91.31 102 ALA A N 1
ATOM 783 C CA . ALA A 1 102 ? 14.970 9.324 -26.695 1.00 91.31 102 ALA A CA 1
ATOM 784 C C . ALA A 1 102 ? 13.478 8.965 -26.861 1.00 91.31 102 ALA A C 1
ATOM 786 O O . ALA A 1 102 ? 12.941 9.134 -27.955 1.00 91.31 102 ALA A O 1
ATOM 787 N N . TYR A 1 103 ? 12.834 8.441 -25.811 1.00 84.44 103 TYR A N 1
ATOM 788 C CA . TYR A 1 103 ? 11.407 8.092 -25.778 1.00 84.44 103 TYR A CA 1
ATOM 789 C C . TYR A 1 103 ? 10.577 9.007 -24.855 1.00 84.44 103 TYR A C 1
ATOM 791 O O . TYR A 1 103 ? 9.433 8.660 -24.562 1.00 84.44 103 TYR A O 1
ATOM 799 N N . ASP A 1 104 ? 11.160 10.119 -24.395 1.00 63.28 104 ASP A N 1
ATOM 800 C CA . ASP A 1 104 ? 10.504 11.152 -23.573 1.00 63.28 104 ASP A CA 1
ATOM 801 C C . ASP A 1 104 ? 9.602 12.072 -24.423 1.00 63.28 104 ASP A C 1
ATOM 803 O O . ASP A 1 104 ? 9.989 12.385 -25.578 1.00 63.28 104 ASP A O 1
#

pLDDT: mean 83.55, std 15.35, range [42.69, 97.31]

Sequence (104 aa):
MNAAALLRPTTLDLATLERCFTVRANDGFVGAFAGSLLARLRAQAPLVVLRFAPEGENDDDTLREMGPEVRIQTIFPDHFVGMARADHPIFSVPITPERFCAYD

Foldseek 3Di:
DDPVVVPDDDPDQLQPDQEEDEDEDAPVCCVVPVVVVQVVCVVRRVNYHYHYDYDDPCVVVVLVPPDPPDDDDDPDDDDDDDDDPPPDVCVVDDHDPVVVVVVD